Protein AF-A0A1F8X2L8-F1 (afdb_monomer)

Nearest PDB structures (foldseek):
  7a24-assembly1_O  TM=2.662E-01  e=8.806E+00  Brassica oleracea

Radius of gyration: 24.73 Å; Cα contacts (8 Å, |Δi|>4): 47; chains: 1; bounding box: 62×25×63 Å

Solvent-accessible surface area (backbone atoms only — not comparable to full-atom values): 6379 Å² total; per-residue (Å²): 110,71,67,57,54,52,52,52,50,54,49,49,54,52,50,52,50,52,50,53,54,48,50,53,52,51,40,58,75,74,65,58,63,53,75,45,76,45,59,52,53,64,53,50,52,48,54,50,50,36,39,75,69,65,76,41,54,71,69,58,50,53,50,56,58,65,47,43,59,59,56,60,62,65,64,43,99,56,39,55,72,54,55,61,89,74,87,85,64,94,88,71,77,69,71,76,74,68,64,76,74,78,81,134

Mean predicted aligned error: 14.22 Å

Sequence (104 aa):
MVSDKIKTMSLSVIVSVFVSVGTVYLYDAYYVQKVVVFDLASYLDKQKADFVAGKINEEKLKKEFAGLKERIDAFGEKRIVLSKGVVLAGGRDVSDEISISPEK

pLDDT: mean 70.68, std 17.6, range [33.75, 95.94]

Foldseek 3Di:
DVVVVVVVVVVVVVVVVCVVVVVVVCCVVPPQQDADEDAPPVVVVVLVVCCVVVVDDPVVSVVCVVCPVVVVPVVDDSYDYDYDDDDPDDDDDCVVVPPPPDDD

Secondary structure (DSSP, 8-state):
-HHHHHHHHHHHHHHHHHHHHHHHHHHHHHT----EE--HHHHHHHHHHHHHTTSS-HHHHHHHHHHHHHHHHTT-TT--EE------SSS--GGGT-------

Structure (mmCIF, N/CA/C/O backbone):
data_AF-A0A1F8X2L8-F1
#
_entry.id   AF-A0A1F8X2L8-F1
#
loop_
_atom_site.group_PDB
_atom_site.id
_atom_site.type_symbol
_atom_site.label_atom_id
_atom_site.label_alt_id
_atom_site.label_comp_id
_atom_site.label_asym_id
_atom_site.label_entity_id
_atom_site.label_seq_id
_atom_site.pdbx_PDB_ins_code
_atom_site.Cartn_x
_atom_site.Cartn_y
_atom_site.Cartn_z
_atom_site.occupancy
_atom_site.B_iso_or_equiv
_atom_site.auth_seq_id
_atom_site.auth_comp_id
_atom_site.auth_asym_id
_atom_site.auth_atom_id
_atom_site.pdbx_PDB_model_num
ATOM 1 N N . MET A 1 1 ? 35.555 -6.260 -36.659 1.00 59.94 1 MET A N 1
ATOM 2 C CA . MET A 1 1 ? 34.339 -5.976 -37.459 1.00 59.94 1 MET A CA 1
ATOM 3 C C . MET A 1 1 ? 33.149 -6.872 -37.113 1.00 59.94 1 MET A C 1
ATOM 5 O O . MET A 1 1 ? 32.128 -6.324 -36.727 1.00 59.94 1 MET A O 1
ATOM 9 N N . VAL A 1 2 ? 33.230 -8.211 -37.208 1.00 65.44 2 VAL A N 1
ATOM 10 C CA . VAL A 1 2 ? 32.103 -9.099 -36.813 1.00 65.44 2 VAL A CA 1
ATOM 11 C C . VAL A 1 2 ? 31.883 -9.112 -35.290 1.00 65.44 2 VAL A C 1
ATOM 13 O O . VAL A 1 2 ? 30.750 -9.004 -34.836 1.00 65.44 2 VAL A O 1
ATOM 16 N N . SER A 1 3 ? 32.963 -9.145 -34.500 1.00 73.12 3 SER A N 1
ATOM 17 C CA . SER A 1 3 ? 32.902 -9.103 -33.026 1.00 73.12 3 SER A CA 1
ATOM 18 C C . SER A 1 3 ? 32.264 -7.813 -32.488 1.00 73.12 3 SER A C 1
ATOM 20 O O . SER A 1 3 ? 31.427 -7.862 -31.590 1.00 73.12 3 SER A O 1
ATOM 22 N N . ASP A 1 4 ? 32.582 -6.664 -33.088 1.00 83.50 4 ASP A N 1
ATOM 23 C CA . ASP A 1 4 ? 32.027 -5.366 -32.679 1.00 83.50 4 ASP A CA 1
ATOM 24 C C . ASP A 1 4 ? 30.523 -5.280 -32.955 1.00 83.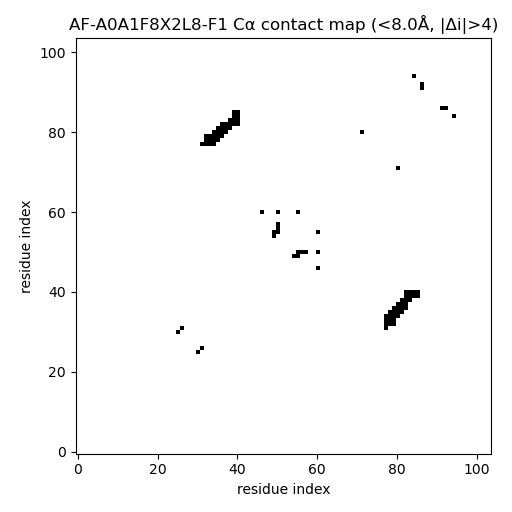50 4 ASP A C 1
ATOM 26 O O . ASP A 1 4 ? 29.763 -4.855 -32.09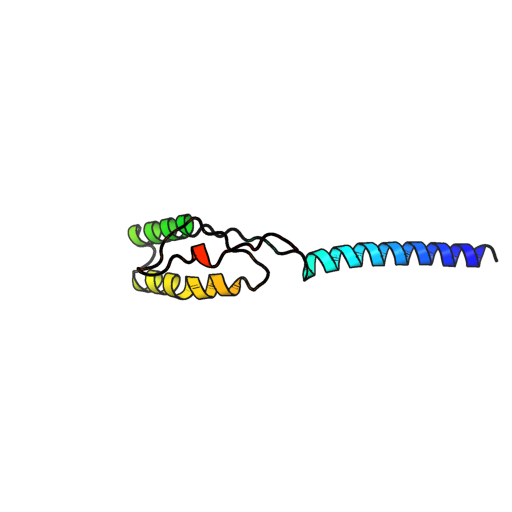0 1.00 83.50 4 ASP A O 1
ATOM 30 N N . LYS A 1 5 ? 30.067 -5.790 -34.110 1.00 83.00 5 LYS A N 1
ATOM 31 C CA . LYS A 1 5 ? 28.634 -5.870 -34.434 1.00 83.00 5 LYS A CA 1
ATOM 32 C C . LYS A 1 5 ? 27.865 -6.755 -33.451 1.00 83.00 5 LYS A C 1
ATOM 34 O O . LYS A 1 5 ? 26.774 -6.378 -33.031 1.00 83.00 5 LYS A O 1
ATOM 39 N N . ILE A 1 6 ? 28.436 -7.896 -33.059 1.00 87.69 6 ILE A N 1
ATOM 40 C CA . ILE A 1 6 ? 27.821 -8.803 -32.077 1.00 87.69 6 ILE A CA 1
ATOM 41 C C . ILE A 1 6 ? 27.722 -8.122 -30.708 1.00 87.69 6 ILE A C 1
ATOM 43 O O . ILE A 1 6 ? 26.669 -8.174 -30.082 1.00 87.69 6 ILE A O 1
ATOM 47 N N . LYS A 1 7 ? 28.770 -7.415 -30.264 1.00 88.75 7 LYS A N 1
ATOM 48 C CA . LYS A 1 7 ? 28.738 -6.652 -29.005 1.00 88.75 7 LYS A CA 1
ATOM 49 C C . LYS A 1 7 ? 27.657 -5.573 -29.012 1.00 88.75 7 LYS A C 1
ATOM 51 O O . LYS A 1 7 ? 26.913 -5.460 -28.041 1.00 88.75 7 LYS A O 1
ATOM 56 N N . THR A 1 8 ? 27.536 -4.814 -30.102 1.00 90.31 8 THR A N 1
ATOM 57 C CA . THR A 1 8 ? 26.500 -3.781 -30.234 1.00 90.31 8 THR A CA 1
ATOM 58 C C . THR A 1 8 ? 25.094 -4.383 -30.251 1.00 90.31 8 THR A C 1
ATOM 60 O O . THR A 1 8 ? 24.208 -3.846 -29.591 1.00 90.31 8 THR A O 1
ATOM 63 N N . MET A 1 9 ? 24.881 -5.515 -30.933 1.00 91.12 9 MET A N 1
ATOM 64 C CA . MET A 1 9 ? 23.585 -6.207 -30.910 1.00 91.12 9 MET A CA 1
ATOM 65 C C . MET A 1 9 ? 23.235 -6.720 -29.513 1.00 91.12 9 MET A C 1
ATOM 67 O O . MET A 1 9 ? 22.130 -6.469 -29.041 1.00 91.12 9 MET A O 1
ATOM 71 N N . SER A 1 10 ? 24.173 -7.369 -28.820 1.00 90.56 10 SER A N 1
ATOM 72 C CA . SER A 1 10 ? 23.943 -7.850 -27.455 1.00 90.56 10 SER A CA 1
ATOM 73 C C . SER A 1 10 ? 23.622 -6.705 -26.495 1.00 90.56 10 SER A C 1
ATOM 75 O O . SER A 1 10 ? 22.690 -6.813 -25.703 1.00 90.56 10 SER A O 1
ATOM 77 N N . LEU A 1 11 ? 24.338 -5.580 -26.597 1.00 93.81 11 LEU A N 1
ATOM 78 C CA . LEU A 1 11 ? 24.057 -4.398 -25.785 1.00 93.81 11 LEU A CA 1
ATOM 79 C C . LEU A 1 11 ? 22.668 -3.823 -26.086 1.00 93.81 11 LEU A C 1
ATOM 81 O O . LEU A 1 11 ? 21.929 -3.510 -25.158 1.00 93.81 11 LEU A O 1
ATOM 85 N N . SER A 1 12 ? 22.289 -3.733 -27.364 1.00 93.12 12 SER A N 1
ATOM 86 C CA . SER A 1 12 ? 20.960 -3.266 -27.766 1.00 93.12 12 SER A CA 1
ATOM 87 C C . SER A 1 12 ? 19.857 -4.137 -27.172 1.00 93.12 12 SER A C 1
ATOM 89 O O . SER A 1 12 ? 18.897 -3.600 -26.634 1.00 93.12 12 SER A O 1
ATOM 91 N N . VAL A 1 13 ? 19.999 -5.464 -27.231 1.00 94.69 13 VAL A N 1
ATOM 92 C CA . VAL A 1 13 ? 19.006 -6.397 -26.676 1.00 94.69 13 VAL A CA 1
ATOM 93 C C . VAL A 1 13 ? 18.867 -6.199 -25.169 1.00 94.69 13 VAL A C 1
ATOM 95 O O . VAL A 1 13 ? 17.752 -6.100 -24.663 1.00 94.69 13 VAL A O 1
ATOM 98 N N . ILE A 1 14 ? 19.988 -6.078 -24.458 1.00 95.69 14 ILE A N 1
ATOM 99 C CA . ILE A 1 14 ? 19.992 -5.853 -23.011 1.00 95.69 14 ILE A CA 1
ATOM 100 C C . ILE A 1 14 ? 19.275 -4.542 -22.670 1.00 95.69 14 ILE A C 1
ATOM 102 O O . ILE A 1 14 ? 18.375 -4.533 -21.831 1.00 95.69 14 ILE A O 1
ATOM 106 N N . VAL A 1 15 ? 19.620 -3.447 -23.350 1.00 95.38 15 VAL A N 1
ATOM 107 C CA . VAL A 1 15 ? 18.994 -2.137 -23.124 1.00 95.38 15 VAL A CA 1
ATOM 108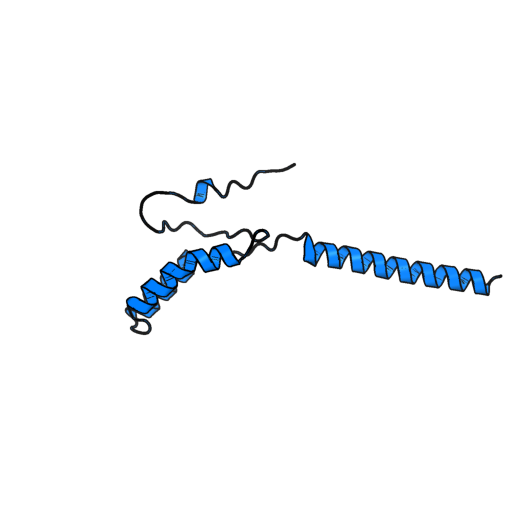 C C . VAL A 1 15 ? 17.494 -2.187 -23.411 1.00 95.38 15 VAL A C 1
ATOM 110 O O . VAL A 1 15 ? 16.714 -1.691 -22.604 1.00 95.38 15 VAL A O 1
ATOM 113 N N .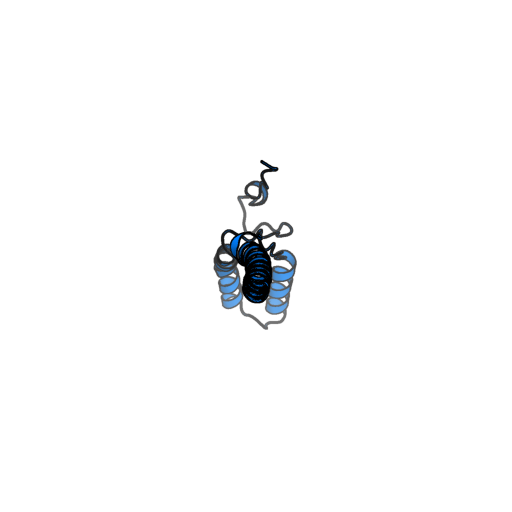 SER A 1 16 ? 17.062 -2.829 -24.499 1.00 93.94 16 SER A N 1
ATOM 114 C CA . SER A 1 16 ? 15.638 -2.971 -24.822 1.00 93.94 16 SER A CA 1
ATOM 115 C C . SER A 1 16 ? 14.861 -3.719 -23.737 1.00 93.94 16 SER A C 1
ATOM 117 O O . SER A 1 16 ? 13.764 -3.296 -23.375 1.00 93.94 16 SER A O 1
ATOM 119 N N . VAL A 1 17 ? 15.434 -4.792 -23.180 1.00 95.12 17 VAL A N 1
ATOM 120 C CA . VAL A 1 17 ? 14.816 -5.537 -22.072 1.00 95.12 17 VAL A CA 1
ATOM 121 C C . VAL A 1 17 ? 14.707 -4.658 -20.827 1.00 95.12 17 VAL A C 1
ATOM 123 O O . VAL A 1 17 ? 13.632 -4.577 -20.235 1.00 95.12 17 VAL A O 1
ATOM 126 N N . PHE A 1 18 ? 15.774 -3.946 -20.457 1.00 95.94 18 PHE A N 1
ATOM 127 C CA . PHE A 1 18 ? 15.752 -3.051 -19.297 1.00 95.94 18 PHE A CA 1
ATOM 128 C C . PHE A 1 18 ? 14.752 -1.908 -19.449 1.00 95.94 18 PHE A C 1
ATOM 130 O O . PHE A 1 18 ? 14.040 -1.601 -18.496 1.00 95.94 18 PHE A O 1
ATOM 137 N N . VAL A 1 19 ? 14.665 -1.301 -20.634 1.00 95.19 19 VAL A N 1
ATOM 138 C CA . VAL A 1 19 ? 13.690 -0.240 -20.906 1.00 95.19 19 VAL A CA 1
ATOM 139 C C . VAL A 1 19 ? 12.273 -0.792 -20.806 1.00 95.19 19 VAL A C 1
ATOM 141 O O . VAL A 1 19 ? 11.459 -0.208 -20.106 1.00 95.19 19 VAL A O 1
ATOM 144 N N . SER A 1 20 ? 11.983 -1.944 -21.416 1.00 93.62 20 SER A N 1
ATOM 145 C CA . SER A 1 20 ? 10.650 -2.553 -21.360 1.00 93.62 20 SER A CA 1
ATOM 146 C C . SER A 1 20 ? 10.219 -2.887 -19.927 1.00 93.62 20 SER A C 1
ATOM 148 O O . SER A 1 20 ? 9.148 -2.462 -19.493 1.00 93.62 20 SER A O 1
ATOM 150 N N . VAL A 1 21 ? 11.074 -3.578 -19.164 1.00 93.69 21 VAL A N 1
ATOM 151 C CA . VAL A 1 21 ? 10.798 -3.918 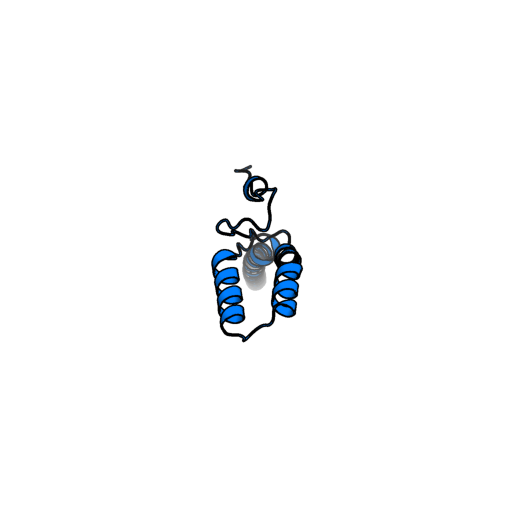-17.759 1.00 93.69 21 VAL A CA 1
ATOM 152 C C . VAL A 1 21 ? 10.669 -2.651 -16.913 1.00 93.69 21 VAL A C 1
ATOM 154 O O . VAL A 1 21 ? 9.748 -2.538 -16.107 1.00 93.69 21 VAL A O 1
ATOM 157 N N . GLY A 1 22 ? 11.551 -1.674 -17.130 1.00 92.88 22 GLY A N 1
ATOM 158 C CA . GLY A 1 22 ? 11.526 -0.392 -16.437 1.00 92.88 22 GLY A CA 1
ATOM 159 C C . GLY A 1 22 ? 10.240 0.389 -16.696 1.00 92.88 22 GLY A C 1
ATOM 160 O O . GLY A 1 22 ? 9.643 0.899 -15.754 1.00 92.88 22 GLY A O 1
ATOM 161 N N . THR A 1 23 ? 9.765 0.445 -17.943 1.00 90.44 23 THR A N 1
ATOM 162 C CA . THR A 1 23 ? 8.517 1.134 -18.294 1.00 90.44 23 THR A CA 1
ATOM 163 C C . THR A 1 23 ? 7.309 0.479 -17.633 1.00 90.44 23 THR A C 1
ATOM 165 O O . THR A 1 23 ? 6.489 1.188 -17.057 1.00 90.44 23 THR A O 1
ATOM 168 N N . VAL A 1 24 ? 7.213 -0.854 -17.651 1.00 89.25 24 VAL A N 1
ATOM 169 C CA . VAL A 1 24 ? 6.109 -1.573 -16.990 1.00 89.25 24 VAL A CA 1
ATOM 170 C C . VAL A 1 24 ? 6.151 -1.363 -15.476 1.00 89.25 24 VAL A C 1
ATOM 172 O O . VAL A 1 24 ? 5.124 -1.066 -14.871 1.00 89.25 24 VAL A O 1
ATOM 175 N N . TYR A 1 25 ? 7.335 -1.447 -14.866 1.00 89.44 25 TYR A N 1
ATOM 176 C CA . TYR A 1 25 ? 7.501 -1.233 -13.429 1.00 89.44 25 TYR A CA 1
ATOM 177 C C . TYR A 1 25 ? 7.139 0.197 -13.007 1.00 89.44 25 TYR A C 1
ATOM 179 O O . TYR A 1 25 ? 6.421 0.397 -12.030 1.00 89.44 25 TYR A O 1
ATOM 187 N N . LEU A 1 26 ? 7.597 1.204 -13.756 1.00 86.62 26 LEU A N 1
ATOM 188 C CA . LEU A 1 26 ? 7.251 2.602 -13.496 1.00 86.62 26 LEU A CA 1
ATOM 189 C C . LEU A 1 26 ? 5.754 2.856 -13.691 1.00 86.62 26 LEU A C 1
ATOM 191 O O . LEU A 1 26 ? 5.156 3.599 -12.916 1.00 86.62 26 LEU A O 1
ATOM 195 N N . TYR A 1 27 ? 5.138 2.227 -14.690 1.00 82.25 27 TYR A N 1
ATOM 196 C CA . TYR A 1 27 ? 3.702 2.336 -14.910 1.00 82.25 27 TYR A CA 1
ATOM 197 C C . TYR A 1 27 ? 2.901 1.752 -13.735 1.00 82.25 27 TYR A C 1
ATOM 199 O O . TYR A 1 27 ? 2.031 2.434 -13.193 1.00 82.25 27 TYR A O 1
ATOM 207 N N . ASP A 1 28 ? 3.243 0.546 -13.276 1.00 79.88 28 ASP A N 1
ATOM 208 C CA . ASP A 1 28 ? 2.584 -0.084 -12.124 1.00 79.88 28 ASP A CA 1
ATOM 209 C C . ASP A 1 28 ? 2.790 0.709 -10.822 1.00 79.88 28 ASP A C 1
ATOM 211 O O . ASP A 1 28 ? 1.853 0.917 -10.048 1.00 79.88 28 ASP A O 1
ATOM 215 N N . ALA A 1 29 ? 4.004 1.218 -10.593 1.00 76.12 29 ALA A N 1
ATOM 216 C CA . ALA A 1 29 ? 4.335 1.942 -9.370 1.00 76.12 29 ALA A CA 1
ATOM 217 C C . ALA A 1 29 ? 3.700 3.341 -9.302 1.00 76.12 29 ALA A C 1
ATOM 219 O O . ALA A 1 29 ? 3.280 3.774 -8.224 1.00 76.12 29 ALA A O 1
ATOM 220 N N . TYR A 1 30 ? 3.645 4.066 -10.425 1.00 75.56 30 TYR A N 1
ATOM 221 C CA . TYR A 1 30 ? 3.260 5.479 -10.427 1.00 75.56 30 TYR A CA 1
ATOM 222 C C . TYR A 1 30 ? 1.885 5.763 -11.028 1.00 75.56 30 TYR A C 1
ATOM 224 O O . TYR A 1 30 ? 1.262 6.735 -10.597 1.00 75.56 30 TYR A O 1
ATOM 232 N N . TYR A 1 31 ? 1.396 4.972 -11.982 1.00 64.62 31 TYR A N 1
ATOM 233 C CA . TYR A 1 31 ? 0.211 5.330 -12.771 1.00 64.62 31 TYR A CA 1
ATOM 234 C C . TYR A 1 31 ? -1.011 4.462 -12.488 1.00 64.62 31 TYR A C 1
ATOM 236 O O . TYR A 1 31 ? -2.131 4.958 -12.602 1.00 64.62 31 TYR A O 1
ATOM 244 N N . VAL A 1 32 ? -0.831 3.205 -12.074 1.00 66.94 32 VAL A N 1
ATOM 245 C CA . VAL A 1 32 ? -1.969 2.347 -11.728 1.00 66.94 32 VAL A CA 1
ATOM 246 C C . VAL A 1 32 ? -2.660 2.878 -10.471 1.00 66.94 32 VAL A C 1
ATOM 248 O O . VAL A 1 32 ? -2.112 2.868 -9.366 1.00 66.94 32 VAL A O 1
ATOM 251 N N . GLN A 1 33 ? -3.901 3.332 -10.643 1.00 56.22 33 GLN A N 1
ATOM 252 C CA . GLN A 1 33 ? -4.806 3.618 -9.537 1.00 56.22 33 GLN A CA 1
ATOM 253 C C . GLN A 1 33 ? -5.182 2.292 -8.873 1.00 56.22 33 GLN A C 1
ATOM 255 O O . GLN A 1 33 ? -5.839 1.437 -9.468 1.00 56.22 33 GLN A O 1
ATOM 260 N N . LYS A 1 34 ? -4.734 2.086 -7.633 1.00 61.19 34 LYS A N 1
ATOM 261 C CA . LYS A 1 34 ? -5.035 0.859 -6.890 1.00 61.19 34 LYS A CA 1
ATOM 262 C C . LYS A 1 34 ? -6.435 0.995 -6.303 1.00 61.19 34 LYS A C 1
ATOM 264 O O . LYS A 1 34 ? -6.616 1.664 -5.290 1.00 61.19 34 LYS A O 1
ATOM 269 N N . VAL A 1 35 ? -7.433 0.381 -6.933 1.00 57.78 35 VAL A N 1
ATOM 270 C CA . VAL A 1 35 ? -8.804 0.361 -6.401 1.00 57.78 35 VAL A CA 1
ATOM 271 C C . VAL A 1 35 ? -8.809 -0.430 -5.091 1.00 57.78 35 VAL A C 1
ATOM 273 O O . VAL A 1 35 ? -8.528 -1.628 -5.083 1.00 57.78 35 VAL A O 1
ATOM 276 N N . VAL A 1 36 ? -9.097 0.242 -3.975 1.00 58.72 36 VAL A N 1
ATOM 277 C CA . VAL A 1 36 ? -9.223 -0.388 -2.655 1.00 58.72 36 VAL A CA 1
ATOM 278 C C . VAL A 1 36 ? -10.687 -0.328 -2.262 1.00 58.72 36 VAL A C 1
ATOM 280 O O . VAL A 1 36 ? -11.199 0.705 -1.843 1.00 58.72 36 VAL A O 1
ATOM 283 N N . VAL A 1 37 ? -11.372 -1.458 -2.409 1.00 58.84 37 VAL A N 1
ATOM 284 C CA . VAL A 1 37 ? -12.767 -1.585 -1.987 1.00 58.84 37 VAL A CA 1
ATOM 285 C C . VAL A 1 37 ? -12.791 -1.718 -0.467 1.00 58.84 37 VAL A C 1
ATOM 287 O O . VAL A 1 37 ? -12.292 -2.701 0.081 1.00 58.84 37 VAL A O 1
ATOM 290 N N . PHE A 1 38 ? -13.354 -0.721 0.213 1.00 66.88 38 PHE A N 1
ATOM 291 C CA . PHE A 1 38 ? -13.543 -0.746 1.659 1.00 66.88 38 PHE A CA 1
ATOM 292 C C . PHE A 1 38 ? -15.035 -0.872 1.969 1.00 66.88 38 PHE A C 1
ATOM 294 O O . PHE A 1 38 ? -15.795 0.090 1.853 1.00 66.88 38 PHE A O 1
ATOM 301 N N . ASP A 1 39 ? -15.456 -2.069 2.380 1.00 70.38 39 ASP A N 1
ATOM 302 C CA . ASP A 1 39 ? -16.836 -2.311 2.796 1.00 70.38 39 ASP A CA 1
ATOM 303 C C . ASP A 1 39 ? -17.081 -1.758 4.205 1.00 70.38 39 ASP A C 1
ATOM 305 O O . ASP A 1 39 ? -16.853 -2.414 5.229 1.00 70.38 39 ASP A O 1
ATOM 309 N N . LEU A 1 40 ? -17.556 -0.516 4.233 1.00 70.62 40 LEU A N 1
ATOM 310 C CA . LEU A 1 40 ? -17.900 0.196 5.452 1.00 70.62 40 LEU A CA 1
ATOM 311 C C . LEU A 1 40 ? -19.018 -0.511 6.236 1.00 70.62 40 LEU A C 1
ATOM 313 O O . LEU A 1 40 ? -18.955 -0.552 7.462 1.00 70.62 40 LEU A O 1
ATOM 317 N N . ALA A 1 41 ? -20.003 -1.111 5.564 1.00 68.19 41 ALA A N 1
ATOM 318 C CA . ALA A 1 41 ? -21.125 -1.769 6.230 1.00 68.19 41 ALA A CA 1
ATOM 319 C C . ALA A 1 41 ? -20.651 -2.983 7.040 1.00 68.19 41 ALA A C 1
ATOM 321 O O . ALA A 1 41 ? -20.930 -3.090 8.235 1.00 68.19 41 ALA A O 1
ATOM 322 N N . SER A 1 42 ? -19.83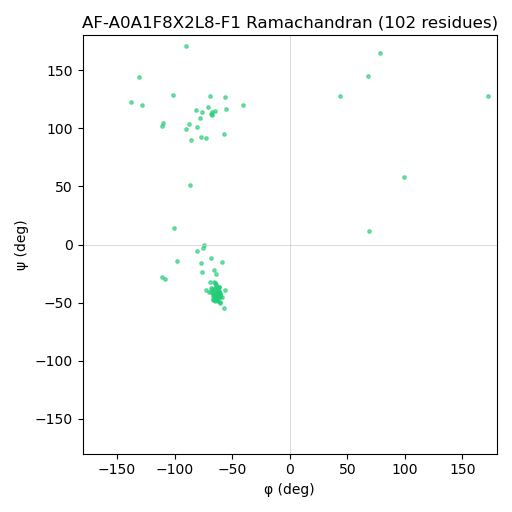8 -3.846 6.425 1.00 73.81 42 SER A N 1
ATOM 323 C CA . SER A 1 42 ? -19.299 -5.026 7.110 1.00 73.81 42 SER A CA 1
ATOM 324 C C . SER A 1 42 ? -18.341 -4.658 8.253 1.00 73.81 42 SER A C 1
ATOM 326 O O . SER A 1 42 ? -18.288 -5.342 9.278 1.00 73.81 42 SER A O 1
ATOM 328 N N . TYR A 1 43 ? -17.598 -3.554 8.119 1.00 79.38 43 TYR A N 1
ATOM 329 C CA . TYR A 1 43 ? -16.756 -3.030 9.195 1.00 79.38 43 TYR A CA 1
ATOM 330 C C . TYR A 1 43 ? -17.580 -2.556 10.404 1.00 79.38 43 TYR A C 1
ATOM 332 O O . TYR A 1 43 ? -17.243 -2.870 11.549 1.00 79.38 43 TYR A O 1
ATOM 340 N N . LEU A 1 44 ? -18.681 -1.844 10.154 1.00 76.62 44 LEU A N 1
ATOM 341 C CA . LEU A 1 44 ? -19.583 -1.346 11.193 1.00 76.62 44 LEU A CA 1
ATOM 342 C C . LEU A 1 44 ? -20.305 -2.476 11.923 1.00 76.62 44 LEU A C 1
ATOM 344 O O . LEU A 1 44 ? -20.378 -2.459 13.153 1.00 76.62 44 LEU A O 1
ATOM 348 N N . ASP A 1 45 ? -20.776 -3.482 11.187 1.00 80.75 45 ASP A N 1
ATOM 349 C CA . ASP A 1 45 ? -21.433 -4.651 11.772 1.00 80.75 45 ASP A CA 1
ATOM 350 C C . ASP A 1 45 ? -20.494 -5.420 12.704 1.00 80.75 45 ASP A C 1
ATOM 352 O O . ASP A 1 45 ? -20.898 -5.818 13.798 1.00 80.75 45 ASP A O 1
ATOM 356 N N . LYS A 1 46 ? -19.215 -5.562 12.331 1.00 84.44 46 LYS A N 1
ATOM 357 C CA . LYS A 1 46 ? -18.199 -6.175 13.199 1.00 84.44 46 LYS A CA 1
ATOM 358 C C . LYS A 1 46 ? -17.964 -5.365 14.467 1.00 84.44 46 LYS A C 1
ATOM 360 O O . LYS A 1 46 ? -17.977 -5.936 15.554 1.00 84.44 46 LYS A O 1
ATOM 365 N N . GLN A 1 47 ? -17.800 -4.046 14.354 1.00 81.94 47 GLN A N 1
ATOM 366 C CA . GLN A 1 47 ? -17.610 -3.200 15.533 1.00 81.94 47 GLN A CA 1
ATOM 367 C C . GLN A 1 47 ? -18.824 -3.230 16.464 1.00 81.94 47 GLN A C 1
ATOM 369 O O . GLN A 1 47 ? -18.672 -3.331 17.679 1.00 81.94 47 GLN A O 1
ATOM 374 N N . LYS A 1 48 ? -20.040 -3.209 15.912 1.00 80.94 48 LYS A N 1
ATOM 375 C CA . LYS A 1 48 ? -21.266 -3.350 16.700 1.00 80.94 48 LYS A CA 1
ATOM 376 C C . LYS A 1 48 ? -21.336 -4.716 17.385 1.00 80.94 48 LYS A C 1
ATOM 378 O O . LYS A 1 48 ? -21.670 -4.776 18.565 1.00 80.94 48 LYS A O 1
ATOM 383 N N . ALA A 1 49 ? -21.004 -5.796 16.681 1.00 84.75 49 ALA A N 1
ATOM 384 C CA . ALA A 1 49 ? -20.979 -7.140 17.251 1.00 84.75 49 ALA A CA 1
ATOM 385 C C . ALA A 1 49 ? -19.955 -7.260 18.388 1.00 84.75 49 ALA A C 1
ATOM 387 O O . ALA A 1 49 ? -20.274 -7.811 19.439 1.00 84.75 49 ALA A O 1
ATOM 388 N N . ASP A 1 50 ? -18.758 -6.696 18.222 1.00 84.50 50 ASP A N 1
ATOM 389 C CA . ASP A 1 50 ? -17.724 -6.698 19.258 1.00 84.50 50 ASP A CA 1
ATOM 390 C C . ASP A 1 50 ? -18.094 -5.812 20.458 1.00 84.50 50 ASP A C 1
ATOM 392 O O . ASP A 1 50 ? -17.760 -6.156 21.594 1.00 84.50 50 ASP A O 1
ATOM 396 N N . PHE A 1 51 ? -18.822 -4.712 20.236 1.00 82.12 51 PHE A N 1
ATOM 397 C CA . PHE A 1 51 ? -19.371 -3.877 21.307 1.00 82.12 51 PHE A CA 1
ATOM 398 C C . PHE A 1 51 ? -20.449 -4.619 22.105 1.00 82.12 51 PHE A C 1
ATOM 400 O O . PHE A 1 51 ? -20.377 -4.680 23.329 1.00 82.12 51 PHE A O 1
ATOM 407 N N . VAL A 1 52 ? -21.408 -5.256 21.422 1.00 86.19 52 VAL A N 1
ATOM 408 C CA . VAL A 1 52 ? -22.460 -6.068 22.063 1.00 86.19 52 VAL A CA 1
ATOM 409 C C . VAL A 1 52 ? -21.865 -7.280 22.787 1.00 86.19 52 VAL A C 1
ATOM 411 O O . VAL A 1 52 ? -22.342 -7.657 23.853 1.00 86.19 52 VAL A O 1
ATOM 414 N N . ALA A 1 53 ? -20.787 -7.859 22.254 1.00 87.62 53 ALA A N 1
ATOM 415 C CA . ALA A 1 53 ? -20.040 -8.937 22.895 1.00 87.62 53 ALA A CA 1
ATOM 416 C C . ALA A 1 53 ? -19.159 -8.467 24.072 1.00 87.62 53 ALA A C 1
ATOM 418 O O . ALA A 1 53 ? -18.457 -9.288 24.661 1.00 87.62 53 ALA A O 1
ATOM 419 N N . GLY A 1 54 ? -19.143 -7.168 24.398 1.00 84.50 54 GLY A N 1
ATOM 420 C CA . GLY A 1 54 ? -18.352 -6.598 25.492 1.00 84.50 54 GLY A CA 1
ATOM 421 C C . GLY A 1 54 ? -16.837 -6.605 25.257 1.00 84.50 54 GLY A C 1
ATOM 422 O O . GLY A 1 54 ? -16.071 -6.345 26.181 1.00 84.50 54 GLY A O 1
ATOM 423 N N . LYS A 1 55 ? -16.378 -6.896 24.032 1.00 82.56 55 LYS A N 1
ATOM 424 C CA . LYS A 1 55 ? -14.948 -6.924 23.679 1.00 82.56 55 LYS A CA 1
ATOM 425 C C . LYS A 1 55 ? -14.356 -5.525 23.521 1.00 82.56 55 LYS A C 1
ATOM 427 O O . LYS A 1 55 ? -13.141 -5.350 23.624 1.00 82.56 55 LYS A O 1
ATOM 432 N N . ILE A 1 56 ? -15.20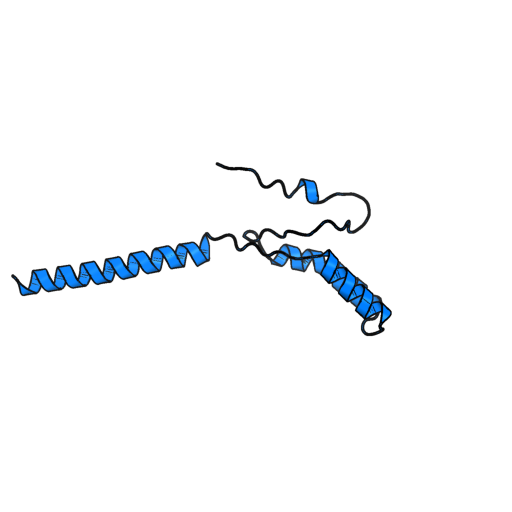0 -4.536 23.239 1.00 82.00 56 ILE A N 1
ATOM 433 C CA . ILE A 1 56 ? -14.837 -3.119 23.172 1.00 82.00 56 ILE A CA 1
ATOM 434 C C . ILE A 1 56 ? -15.832 -2.295 23.990 1.00 82.00 56 ILE A C 1
ATOM 436 O O . ILE A 1 56 ? -17.017 -2.612 24.034 1.00 82.00 56 ILE A O 1
ATOM 440 N N . ASN A 1 57 ? -15.344 -1.241 24.645 1.00 82.75 57 ASN A N 1
ATOM 441 C CA . ASN A 1 57 ? -16.182 -0.297 25.383 1.00 82.75 57 ASN A CA 1
ATOM 442 C C . ASN A 1 57 ? -16.637 0.865 24.476 1.00 82.75 57 ASN A C 1
ATOM 444 O O . ASN A 1 57 ? -16.160 1.028 23.349 1.00 82.75 57 ASN A O 1
ATOM 448 N N . GLU A 1 58 ? -17.555 1.690 24.978 1.00 80.31 58 GLU A N 1
ATOM 449 C CA . GLU A 1 58 ? -18.140 2.800 24.215 1.00 80.31 58 GLU A CA 1
ATOM 450 C C . GLU A 1 58 ? -17.100 3.866 23.835 1.00 80.31 58 GLU A C 1
ATOM 452 O O . GLU A 1 58 ? -17.137 4.416 22.735 1.00 80.31 58 GLU A O 1
ATOM 457 N N . GLU A 1 59 ? -16.128 4.128 24.711 1.00 83.62 59 GLU A N 1
ATOM 458 C CA . GLU A 1 59 ? -15.049 5.089 24.455 1.00 83.62 59 GLU A CA 1
ATOM 459 C C . GLU A 1 59 ? -14.150 4.645 23.297 1.00 83.62 59 GLU A C 1
ATOM 461 O O . GLU A 1 59 ? -13.811 5.440 22.418 1.00 83.62 59 GLU A O 1
ATOM 466 N N . LYS A 1 60 ? -13.795 3.356 23.259 1.00 80.31 60 LYS A N 1
ATOM 467 C CA . LYS A 1 60 ? -12.990 2.764 22.191 1.00 80.31 60 LYS A CA 1
ATOM 468 C C . LYS A 1 60 ? -13.765 2.733 20.881 1.00 80.31 60 LYS A C 1
ATOM 470 O O . LYS A 1 60 ? -13.196 3.081 19.855 1.00 80.31 60 LYS A O 1
ATOM 475 N N . LEU A 1 61 ? -15.058 2.407 20.925 1.00 77.62 61 LEU A N 1
ATOM 476 C CA . LEU A 1 61 ? -15.940 2.473 19.762 1.00 77.62 61 LEU A CA 1
ATOM 477 C C . LEU A 1 61 ? -15.944 3.897 19.178 1.00 77.62 61 LEU A C 1
ATOM 479 O O . LEU A 1 61 ? -15.573 4.089 18.023 1.00 77.62 61 LEU A O 1
ATOM 483 N N . LYS A 1 62 ? -16.251 4.919 19.989 1.00 79.00 62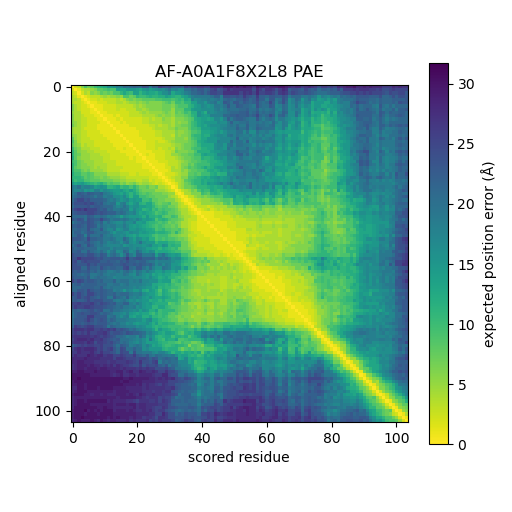 LYS A N 1
ATOM 484 C CA . LYS A 1 62 ? -16.251 6.330 19.551 1.00 79.00 62 LYS A CA 1
ATOM 485 C C . LYS A 1 62 ? -14.908 6.768 18.968 1.00 79.00 62 LYS A C 1
ATOM 487 O O . LYS A 1 62 ? -14.888 7.478 17.966 1.00 79.00 62 LYS A O 1
ATOM 492 N N . LYS A 1 63 ? -13.794 6.325 19.556 1.00 81.88 63 LYS A N 1
ATOM 493 C CA . LYS A 1 63 ? -12.446 6.628 19.060 1.00 81.88 63 LYS A CA 1
ATOM 494 C C . LYS A 1 63 ? -12.167 5.998 17.691 1.00 81.88 63 LYS A C 1
ATOM 496 O O . LYS A 1 63 ? -11.630 6.671 16.816 1.00 81.88 63 LYS A O 1
ATOM 501 N N . GLU A 1 64 ? -12.547 4.737 17.490 1.00 79.19 64 GLU A N 1
ATOM 502 C CA . GLU A 1 64 ? -12.392 4.047 16.201 1.00 79.19 64 GLU A CA 1
ATOM 503 C C . GLU A 1 64 ? -13.262 4.684 15.107 1.00 79.19 64 GLU A C 1
ATOM 505 O O . GLU A 1 64 ? -12.812 4.834 13.974 1.00 79.19 64 GLU A O 1
ATOM 510 N N . PHE A 1 65 ? -14.476 5.128 15.450 1.00 75.38 65 PHE A N 1
ATOM 511 C CA . PHE A 1 65 ? -15.353 5.875 14.544 1.00 75.38 65 PHE A CA 1
ATOM 512 C C . PHE A 1 65 ? -14.806 7.258 14.181 1.00 75.38 65 PHE A C 1
ATOM 514 O O . PHE A 1 65 ? -14.825 7.631 13.010 1.00 75.38 65 PHE A O 1
ATOM 521 N N . ALA A 1 66 ? -14.296 8.009 15.160 1.00 79.81 66 ALA A N 1
ATOM 522 C CA . ALA A 1 66 ? -13.714 9.330 14.924 1.00 79.81 66 ALA A CA 1
ATOM 523 C C . ALA A 1 66 ? -12.486 9.260 13.997 1.00 79.81 66 ALA A C 1
ATOM 525 O O . ALA A 1 66 ? -12.334 10.101 13.116 1.00 79.81 66 ALA A O 1
ATOM 526 N N . GLY A 1 67 ? -11.654 8.222 14.143 1.00 75.94 67 GLY A N 1
ATOM 527 C CA . GLY A 1 67 ? -10.481 7.995 13.291 1.00 75.94 67 GLY A CA 1
ATOM 528 C C . GLY A 1 67 ? -10.786 7.354 11.934 1.00 75.94 67 GLY A C 1
ATOM 529 O O . GLY A 1 67 ? -9.883 7.199 11.114 1.00 75.94 67 GLY A O 1
ATOM 530 N N . LEU A 1 68 ? -12.033 6.956 11.667 1.00 75.44 68 LEU A N 1
ATOM 531 C CA . LEU A 1 68 ? -12.389 6.263 10.429 1.00 75.44 68 LEU A CA 1
ATOM 532 C C . LEU A 1 68 ? -12.251 7.171 9.207 1.00 75.44 68 LEU A C 1
ATOM 534 O O . LEU A 1 68 ? -11.763 6.724 8.173 1.00 75.44 68 LEU A O 1
ATOM 538 N N . LYS A 1 69 ? -12.612 8.451 9.353 1.00 69.38 69 LYS A N 1
ATOM 539 C CA . LYS A 1 69 ? -12.434 9.458 8.304 1.00 69.38 69 LYS A CA 1
ATOM 540 C C . LYS A 1 69 ? -10.954 9.653 7.970 1.00 69.38 69 LYS A C 1
ATOM 542 O O . LYS A 1 69 ? -10.580 9.527 6.815 1.00 69.38 69 LYS A O 1
ATOM 547 N N . GLU A 1 70 ? -10.105 9.830 8.980 1.00 74.81 70 GLU A N 1
ATOM 548 C CA . GLU A 1 70 ? -8.655 9.965 8.779 1.00 74.81 70 GLU A CA 1
ATOM 549 C C . GLU A 1 70 ? -8.031 8.716 8.146 1.00 74.81 70 GLU A C 1
ATOM 551 O O . GLU A 1 70 ? -7.135 8.830 7.318 1.00 74.81 70 GLU A O 1
ATOM 556 N N . ARG A 1 71 ? -8.507 7.512 8.492 1.00 73.62 71 ARG A N 1
ATOM 557 C CA . ARG A 1 71 ? -8.046 6.262 7.865 1.00 73.62 71 ARG A CA 1
ATOM 558 C C . ARG A 1 71 ? -8.474 6.152 6.404 1.00 73.62 71 ARG A C 1
ATOM 560 O O . ARG A 1 71 ? -7.701 5.637 5.602 1.00 73.62 71 ARG A O 1
ATOM 567 N N . ILE A 1 72 ? -9.680 6.617 6.075 1.00 70.44 72 ILE A N 1
ATOM 568 C CA . ILE A 1 72 ? -10.181 6.674 4.698 1.00 70.44 72 ILE A CA 1
ATOM 569 C C . ILE A 1 72 ? -9.364 7.689 3.886 1.00 70.44 72 ILE A C 1
ATOM 571 O O . ILE A 1 72 ? -8.867 7.354 2.812 1.00 70.44 72 ILE A O 1
ATOM 575 N N . ASP A 1 73 ? -9.130 8.878 4.440 1.00 68.44 73 ASP A N 1
ATOM 576 C CA . ASP A 1 73 ? -8.330 9.933 3.810 1.00 68.44 73 ASP A CA 1
ATOM 577 C C . ASP A 1 73 ? -6.851 9.508 3.654 1.00 68.44 73 ASP A C 1
ATOM 579 O O . ASP A 1 73 ? -6.201 9.811 2.650 1.00 68.44 73 ASP A O 1
ATOM 583 N N . ALA A 1 74 ? -6.321 8.711 4.590 1.00 70.19 74 ALA A N 1
ATOM 584 C CA . ALA A 1 74 ? -4.959 8.174 4.545 1.00 70.19 74 ALA A CA 1
ATOM 585 C C . ALA A 1 74 ? -4.716 7.138 3.431 1.00 70.19 74 ALA A C 1
ATOM 587 O O . ALA A 1 74 ? -3.558 6.806 3.154 1.00 70.19 74 ALA A O 1
ATOM 588 N N . PHE A 1 75 ? -5.753 6.625 2.751 1.00 63.66 75 PHE A N 1
ATOM 589 C CA . PHE A 1 75 ? -5.533 5.795 1.563 1.00 63.66 75 PHE A CA 1
ATOM 590 C C . PHE A 1 75 ? -4.893 6.608 0.417 1.00 63.66 75 PHE A C 1
ATOM 592 O O . PHE A 1 75 ? -4.157 6.026 -0.383 1.00 63.66 75 PHE A O 1
ATOM 599 N N . GLY A 1 76 ? -5.011 7.938 0.401 1.00 55.66 76 GLY A N 1
ATOM 600 C CA . GLY A 1 76 ? -4.312 8.817 -0.540 1.00 55.66 76 GLY A CA 1
ATOM 601 C C . GLY A 1 76 ? -4.931 8.868 -1.943 1.00 55.66 76 GLY A C 1
ATOM 602 O O . GLY A 1 76 ? -5.716 8.007 -2.332 1.00 55.66 76 GLY A O 1
ATOM 603 N N . GLU A 1 77 ? -4.532 9.876 -2.726 1.00 54.50 77 GLU A N 1
ATOM 604 C CA . GLU A 1 77 ? -5.198 10.335 -3.967 1.00 54.50 77 GLU A CA 1
ATOM 605 C C . GLU A 1 77 ? -5.352 9.291 -5.092 1.00 54.50 77 GLU A C 1
ATOM 607 O O . GLU A 1 77 ? -6.122 9.493 -6.024 1.00 54.50 77 GLU A O 1
ATOM 612 N N . LYS A 1 78 ? -4.634 8.161 -5.037 1.00 46.62 78 LYS A N 1
ATOM 613 C CA . LYS A 1 78 ? -4.631 7.130 -6.097 1.00 46.62 78 LYS A CA 1
ATOM 614 C C . LYS A 1 78 ? -5.518 5.919 -5.798 1.00 46.62 78 LYS A C 1
ATOM 616 O O . LYS A 1 78 ? -5.352 4.880 -6.443 1.00 46.62 78 LYS A O 1
ATOM 621 N N . ARG A 1 79 ? -6.406 6.002 -4.802 1.00 53.00 79 ARG A N 1
ATOM 622 C CA . ARG A 1 79 ? -7.270 4.886 -4.390 1.00 53.00 79 ARG A CA 1
ATOM 623 C C . ARG A 1 79 ? -8.732 5.311 -4.336 1.00 53.00 79 ARG A C 1
ATOM 625 O O . ARG A 1 79 ? -9.102 6.190 -3.572 1.00 53.00 79 ARG A O 1
ATOM 632 N N . ILE A 1 80 ? -9.562 4.646 -5.135 1.00 50.81 80 ILE 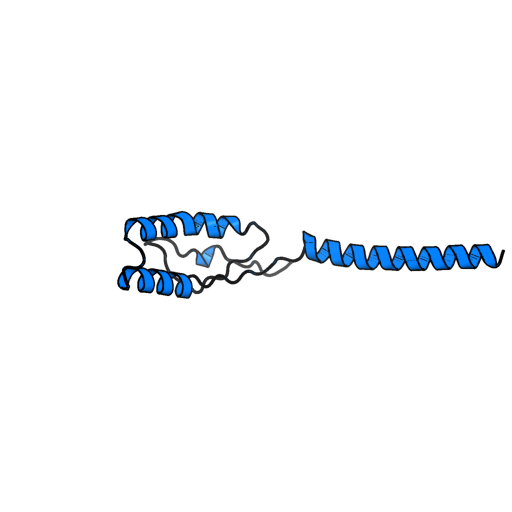A N 1
ATOM 633 C CA . ILE A 1 80 ? -11.017 4.817 -5.113 1.00 50.81 80 ILE A CA 1
ATOM 634 C C . ILE A 1 80 ? -11.561 3.970 -3.963 1.00 50.81 80 ILE A C 1
ATOM 636 O O . ILE A 1 80 ? -11.441 2.743 -4.000 1.00 50.81 80 ILE A O 1
ATOM 640 N N . VAL A 1 81 ? -12.141 4.619 -2.953 1.00 54.56 81 VAL A N 1
ATOM 641 C CA . VAL A 1 81 ? -12.806 3.955 -1.827 1.00 54.56 81 VAL A CA 1
ATOM 642 C C . VAL A 1 81 ? -14.276 3.755 -2.186 1.00 54.56 81 VAL A C 1
ATOM 644 O O . VAL A 1 81 ? -15.085 4.672 -2.088 1.00 54.56 81 VAL A O 1
ATOM 647 N N . LEU A 1 82 ? -14.625 2.544 -2.620 1.00 53.16 82 LEU A N 1
ATOM 648 C CA . LEU A 1 82 ? -16.013 2.155 -2.876 1.00 53.16 82 LEU A CA 1
ATOM 649 C C . LEU A 1 82 ? -16.631 1.629 -1.579 1.00 53.16 82 LEU A C 1
ATOM 651 O O . LEU A 1 82 ? -16.345 0.499 -1.180 1.00 53.16 82 LEU A O 1
ATOM 655 N N . SER A 1 83 ? -17.465 2.440 -0.928 1.00 56.41 83 SER A N 1
ATOM 656 C CA . SER A 1 83 ? -18.261 2.021 0.226 1.00 56.41 83 SER A CA 1
ATOM 657 C C . SER A 1 83 ? -19.704 1.759 -0.207 1.00 56.41 83 SER A C 1
ATOM 659 O O . SER A 1 83 ? -20.341 2.567 -0.882 1.00 56.41 83 SER A O 1
ATOM 661 N N . LYS A 1 84 ? -20.241 0.587 0.147 1.00 51.72 84 LYS A N 1
ATOM 662 C CA . LYS A 1 84 ? -21.665 0.298 -0.041 1.00 51.72 84 LYS A CA 1
ATOM 663 C C . LYS A 1 84 ? -22.435 1.141 0.980 1.00 51.72 84 LYS A C 1
ATOM 665 O O . LYS A 1 84 ? -22.181 1.010 2.174 1.00 51.72 84 LYS A O 1
ATOM 670 N N . GLY A 1 85 ? -23.292 2.036 0.486 1.00 51.56 85 GLY A N 1
ATOM 671 C CA . GLY A 1 85 ? -23.850 3.183 1.209 1.00 51.56 85 GLY A CA 1
ATOM 672 C C . GLY A 1 85 ? -24.250 2.929 2.665 1.00 51.56 85 GLY A C 1
ATOM 673 O O . GLY A 1 85 ? -25.134 2.123 2.951 1.00 51.56 85 GLY A O 1
ATOM 674 N N . VAL A 1 86 ? -23.620 3.679 3.572 1.00 51.84 86 VAL A N 1
ATOM 675 C CA . VAL A 1 86 ? -24.042 3.840 4.967 1.00 51.84 86 VAL A CA 1
ATOM 676 C C . VAL A 1 86 ? -23.889 5.313 5.340 1.00 51.84 86 VAL A C 1
ATOM 678 O O . VAL A 1 86 ? -22.801 5.876 5.242 1.00 51.84 86 VAL A O 1
ATOM 681 N N . VAL A 1 87 ? -24.985 5.943 5.766 1.00 49.41 87 VAL A N 1
ATOM 682 C CA . VAL A 1 87 ? -25.021 7.363 6.142 1.00 49.41 87 VAL A CA 1
ATOM 683 C C . VAL A 1 87 ? -24.424 7.533 7.542 1.00 49.41 87 VAL A C 1
ATOM 685 O O . VAL A 1 87 ? -25.023 7.133 8.542 1.00 49.41 87 VAL A O 1
ATOM 688 N N . LEU A 1 88 ? -23.234 8.129 7.623 1.00 45.44 88 LEU A N 1
ATOM 689 C CA . LEU A 1 88 ? -22.582 8.497 8.880 1.00 45.44 88 LEU A CA 1
ATOM 690 C C . LEU A 1 88 ? -23.087 9.878 9.329 1.00 45.44 88 LEU A C 1
ATOM 692 O O . LEU A 1 88 ? -22.498 10.898 8.996 1.00 45.44 88 LEU A O 1
ATOM 696 N N . ALA A 1 89 ? -24.170 9.873 10.110 1.00 37.62 89 ALA A N 1
ATOM 697 C CA . ALA A 1 89 ? -24.828 11.042 10.705 1.00 37.62 89 ALA A CA 1
ATOM 698 C C . ALA A 1 89 ? -25.529 11.994 9.709 1.00 37.62 89 ALA A C 1
ATOM 700 O O . ALA A 1 89 ? -25.129 12.176 8.564 1.00 37.62 89 ALA A O 1
ATOM 701 N N . GLY A 1 90 ? -26.653 12.562 10.154 1.00 39.91 90 GLY A N 1
ATOM 702 C CA . GLY A 1 90 ? -27.574 13.324 9.314 1.00 39.91 90 GLY A CA 1
ATOM 703 C C . GLY A 1 90 ? -26.912 14.492 8.581 1.00 39.91 90 GLY A C 1
ATOM 704 O O . GLY A 1 90 ? -26.318 15.368 9.203 1.00 39.91 90 GLY A O 1
ATOM 705 N N . GLY A 1 91 ? -27.095 14.524 7.260 1.00 42.69 91 GLY A N 1
ATOM 706 C CA . GLY A 1 91 ? -26.842 15.708 6.442 1.00 42.69 91 GLY A CA 1
ATOM 707 C C . GLY A 1 91 ? -25.507 15.721 5.703 1.00 42.69 91 GLY A C 1
ATOM 708 O O . GLY A 1 91 ? -24.726 16.660 5.862 1.00 42.69 91 GLY A O 1
ATOM 709 N N . ARG A 1 92 ? -25.267 14.710 4.865 1.00 40.09 92 ARG A N 1
ATOM 710 C CA . ARG A 1 92 ? -24.929 14.850 3.433 1.00 40.09 92 ARG A CA 1
ATOM 711 C C . ARG A 1 92 ? -24.547 13.484 2.879 1.00 40.09 92 ARG A C 1
ATOM 713 O O . ARG A 1 92 ? -23.709 12.788 3.445 1.00 40.09 92 ARG A O 1
ATOM 720 N N . ASP A 1 93 ? -25.202 13.117 1.789 1.00 44.78 93 ASP A N 1
ATOM 721 C CA . ASP A 1 93 ? -24.854 11.947 1.000 1.00 44.78 93 ASP A CA 1
ATOM 722 C C . ASP A 1 93 ? -23.494 12.221 0.340 1.00 44.78 93 ASP A C 1
ATOM 724 O O . ASP A 1 93 ? -23.366 13.119 -0.487 1.00 44.78 93 ASP A O 1
ATOM 728 N N . VAL A 1 94 ? -22.446 11.506 0.754 1.00 52.84 94 VAL A N 1
ATOM 729 C CA . VAL A 1 94 ? -21.100 11.623 0.150 1.00 52.84 94 VAL A CA 1
ATOM 730 C C . VAL A 1 94 ? -21.061 10.919 -1.220 1.00 52.84 94 VAL A C 1
ATOM 732 O O . VAL A 1 94 ? -20.070 10.986 -1.942 1.00 52.84 94 VAL A O 1
ATOM 735 N N . SER A 1 95 ? -22.168 10.279 -1.617 1.00 50.53 95 SER A N 1
ATOM 736 C CA . SER A 1 95 ? -22.340 9.636 -2.921 1.00 50.53 95 SER A CA 1
ATOM 737 C C . SER A 1 95 ? -22.300 10.627 -4.093 1.00 50.53 95 SER A C 1
ATOM 739 O O . SER A 1 95 ? -21.908 10.229 -5.186 1.00 50.53 95 SER A O 1
ATOM 741 N N . ASP A 1 96 ? -22.624 11.910 -3.876 1.00 44.88 96 ASP A N 1
ATOM 742 C CA . ASP A 1 96 ? -22.613 12.935 -4.937 1.00 44.88 96 ASP A CA 1
ATOM 743 C C . ASP A 1 96 ? -21.197 13.427 -5.302 1.00 44.88 96 ASP A C 1
ATOM 745 O O . ASP A 1 96 ? -21.004 14.028 -6.359 1.00 44.88 96 ASP A O 1
ATOM 749 N N . GLU A 1 97 ? -20.187 13.159 -4.464 1.00 44.66 97 GLU A N 1
ATOM 750 C CA . GLU A 1 97 ? -18.801 13.605 -4.694 1.00 44.66 97 GLU A CA 1
ATOM 751 C C . GLU A 1 97 ? -17.915 12.508 -5.312 1.00 44.66 97 GLU A C 1
ATOM 753 O O . GLU A 1 97 ? -16.878 12.805 -5.902 1.00 44.66 97 GLU A O 1
ATOM 758 N N . ILE A 1 98 ? -18.370 11.246 -5.306 1.00 47.22 98 ILE A N 1
ATOM 759 C CA . ILE A 1 98 ? -17.791 10.169 -6.130 1.00 47.22 98 ILE A CA 1
ATOM 760 C C . ILE A 1 98 ? -18.468 10.181 -7.511 1.00 47.22 98 ILE A C 1
ATOM 762 O O . ILE A 1 98 ? -18.943 9.168 -8.022 1.00 47.22 98 ILE A O 1
ATOM 766 N N . SER A 1 99 ? -18.509 11.354 -8.144 1.00 39.94 99 SER A N 1
ATOM 767 C CA . SER A 1 99 ? -18.701 11.436 -9.588 1.00 39.94 99 SER A CA 1
ATOM 768 C C . SER A 1 99 ? -17.397 10.980 -10.227 1.00 39.94 99 SER A C 1
ATOM 770 O O . SER A 1 99 ? -16.452 11.747 -10.414 1.00 39.94 99 SER A O 1
ATOM 772 N N . ILE A 1 100 ? -17.322 9.682 -10.512 1.00 47.31 100 ILE A N 1
ATOM 773 C CA . ILE A 1 100 ? -16.401 9.153 -11.513 1.00 47.31 100 ILE A CA 1
ATOM 774 C C . ILE A 1 100 ? -16.737 9.885 -12.813 1.00 47.31 100 ILE A C 1
ATOM 776 O O . ILE A 1 100 ? -17.676 9.517 -13.516 1.00 47.31 100 ILE A O 1
ATOM 780 N N . SER A 1 101 ? -16.004 10.967 -13.089 1.00 34.66 101 SER A N 1
ATOM 781 C CA . SER A 1 101 ? -16.035 11.639 -14.381 1.00 34.66 101 SER A CA 1
ATOM 782 C C . SER A 1 101 ? -15.703 10.583 -15.435 1.00 34.66 101 SER A C 1
ATOM 784 O O . SER A 1 101 ? -14.596 10.036 -15.397 1.00 34.66 101 SER A O 1
ATOM 786 N N . PRO A 1 102 ? -16.624 10.260 -16.358 1.00 43.59 102 PRO A N 1
ATOM 787 C CA . PRO A 1 102 ? -16.274 9.427 -17.487 1.00 43.59 102 PRO A CA 1
ATOM 788 C C . PRO A 1 102 ? -15.352 10.258 -18.384 1.00 43.59 102 PRO A C 1
ATOM 790 O O . PRO A 1 102 ? -15.672 11.399 -18.699 1.00 43.59 102 PRO A O 1
ATOM 793 N N . GLU A 1 103 ? -14.198 9.679 -18.709 1.00 41.22 103 GLU A N 1
ATOM 794 C CA . GLU A 1 103 ? -13.310 9.983 -19.841 1.00 41.22 103 GLU A CA 1
ATOM 795 C C . GLU A 1 103 ? -12.995 11.446 -20.211 1.00 41.22 103 GLU A C 1
ATOM 797 O O . GLU A 1 103 ? -13.848 12.232 -20.624 1.00 41.22 103 GLU A O 1
ATOM 802 N N . LYS A 1 104 ? -11.691 11.716 -20.317 1.00 33.75 104 LYS A N 1
ATOM 803 C CA . LYS A 1 104 ? -11.099 12.042 -21.621 1.00 33.75 104 LYS A CA 1
ATOM 804 C C . LYS A 1 104 ? -9.801 11.276 -21.814 1.00 33.75 104 LYS A C 1
ATOM 806 O O . LYS A 1 104 ? -9.110 11.057 -20.794 1.00 33.75 104 LYS A O 1
#